Protein AF-A0A1J9Q0V0-F1 (afdb_monomer)

Nearest PDB structures (foldseek):
  4ndt-assembly1_A  TM=8.609E-01  e=5.664E-05  Lyophyllum decastes
  6gre-assembly1_A  TM=5.517E-01  e=6.455E-02  Arabidopsis thaliana
  4z3u-assembly2_D  TM=3.186E-01  e=3.750E-01  Suid alphaherpesvirus 1

Secondary structure (DSSP, 8-state):
---BPPHHHHHHHHHHHHHHHTTSSEEEEEEEE-TTS-EEEEEEES--SSHHHHHHHHHHHHHHHTTTSSEEEEEETTEEEEEE-B--

Sequence (88 aa):
REECASRSTVIAGLHSYCSQFYSESSHPFWKYNDKRGGSVYIGHLGPFASFLDCYRDGVWTVCDCYDKNNGGSWTSNGTSINVNFCKW

Mean predicted aligned error: 3.38 Å

Organism: NCBI:txid1447872

Structure (mmCIF, N/CA/C/O backbone):
data_AF-A0A1J9Q0V0-F1
#
_entry.id   AF-A0A1J9Q0V0-F1
#
loop_
_atom_site.group_PDB
_atom_site.id
_atom_site.type_symbol
_atom_site.label_atom_id
_atom_site.label_alt_id
_atom_site.label_comp_id
_atom_site.label_asym_id
_atom_site.label_entity_id
_atom_site.label_seq_id
_atom_site.pdbx_PDB_ins_code
_atom_site.Cartn_x
_atom_site.Cartn_y
_atom_site.Cartn_z
_atom_site.occupancy
_atom_site.B_iso_or_equiv
_atom_site.auth_seq_id
_atom_site.auth_comp_id
_atom_site.auth_asym_id
_atom_site.auth_atom_id
_atom_site.pdbx_PDB_model_num
ATOM 1 N N . ARG A 1 1 ? -7.047 4.204 22.109 1.00 49.31 1 ARG A N 1
ATOM 2 C CA . ARG A 1 1 ? -6.634 3.611 20.816 1.00 49.31 1 ARG A CA 1
ATOM 3 C C . ARG A 1 1 ? -6.819 4.700 19.783 1.00 49.31 1 ARG A C 1
ATOM 5 O O . ARG A 1 1 ? -7.893 5.288 19.784 1.00 49.31 1 ARG A O 1
ATOM 12 N N . GLU A 1 2 ? -5.779 5.029 19.026 1.00 57.75 2 GLU A N 1
ATOM 13 C CA . GLU A 1 2 ? -5.874 5.990 17.921 1.00 57.75 2 GLU A CA 1
ATOM 14 C C . GLU A 1 2 ? -6.975 5.573 16.935 1.00 57.75 2 GLU A C 1
ATOM 16 O O . GLU A 1 2 ? -7.322 4.392 16.835 1.00 57.75 2 GLU A O 1
ATOM 21 N N . GLU A 1 3 ? -7.557 6.551 16.243 1.00 79.31 3 GLU A N 1
ATOM 22 C CA . GLU A 1 3 ? -8.585 6.350 15.216 1.00 79.31 3 GLU A CA 1
ATOM 23 C C . GLU A 1 3 ? -7.961 5.700 13.970 1.00 79.31 3 GLU A C 1
ATOM 25 O O . GLU A 1 3 ? -7.666 6.365 12.975 1.00 79.31 3 GLU A O 1
ATOM 30 N N . CYS A 1 4 ? -7.709 4.394 14.037 1.00 87.31 4 CYS A N 1
ATOM 31 C CA . CYS A 1 4 ? -7.190 3.627 12.911 1.00 87.31 4 CYS A CA 1
ATOM 32 C C . CYS A 1 4 ? -8.312 3.189 11.965 1.00 87.31 4 CYS A C 1
ATOM 34 O O . CYS A 1 4 ? -9.415 2.831 12.389 1.00 87.31 4 CYS A O 1
ATOM 36 N N . ALA A 1 5 ? -8.030 3.223 10.665 1.00 91.88 5 ALA A N 1
ATOM 37 C CA . ALA A 1 5 ? -8.908 2.696 9.636 1.00 91.88 5 ALA A CA 1
ATOM 38 C C . ALA A 1 5 ? -9.074 1.178 9.786 1.00 91.88 5 ALA A C 1
ATOM 40 O O . ALA A 1 5 ? -8.145 0.471 10.172 1.00 91.88 5 ALA A O 1
ATOM 41 N N . SER A 1 6 ? -10.258 0.664 9.440 1.00 92.25 6 SER A N 1
ATOM 42 C CA . SER A 1 6 ? -10.479 -0.784 9.396 1.00 92.25 6 SER A CA 1
ATOM 43 C C . SER A 1 6 ? -9.595 -1.452 8.337 1.00 92.25 6 SER A C 1
ATOM 45 O O . SER A 1 6 ? -9.260 -0.838 7.322 1.00 92.25 6 SER A O 1
ATOM 47 N N . ARG A 1 7 ? -9.287 -2.743 8.508 1.00 93.25 7 ARG A N 1
ATOM 48 C CA . ARG A 1 7 ? -8.467 -3.507 7.556 1.00 93.25 7 ARG A CA 1
ATOM 49 C C . ARG A 1 7 ? -9.040 -3.439 6.147 1.00 93.25 7 ARG A C 1
ATOM 51 O O . ARG A 1 7 ? -8.309 -3.191 5.200 1.00 93.25 7 ARG A O 1
ATOM 58 N N . SER A 1 8 ? -10.358 -3.576 6.010 1.00 93.06 8 SER A N 1
ATOM 59 C CA . SER A 1 8 ? -11.056 -3.412 4.731 1.00 93.06 8 SER A CA 1
ATOM 60 C C . SER A 1 8 ? -10.849 -2.030 4.112 1.00 93.06 8 SER A C 1
ATOM 62 O O . SER A 1 8 ? -10.649 -1.935 2.905 1.00 93.06 8 SER A O 1
ATOM 64 N N . THR A 1 9 ? -10.851 -0.966 4.917 1.00 94.25 9 THR A N 1
ATOM 65 C CA . THR A 1 9 ? -10.597 0.400 4.438 1.00 94.25 9 THR A CA 1
ATOM 66 C C . THR A 1 9 ? -9.153 0.570 3.984 1.00 94.25 9 THR A C 1
ATOM 68 O O . THR A 1 9 ? -8.922 1.172 2.940 1.00 94.25 9 THR A O 1
ATOM 71 N N . VAL A 1 10 ? -8.187 0.009 4.716 1.00 95.31 10 VAL A N 1
ATOM 72 C CA . VAL A 1 10 ? -6.772 0.028 4.315 1.00 95.31 10 VAL A C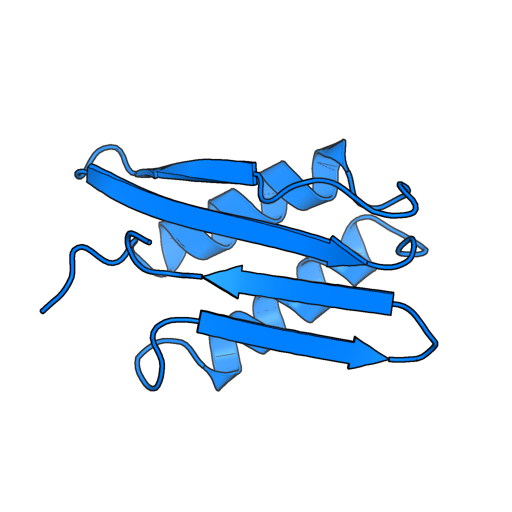A 1
ATOM 73 C C . VAL A 1 10 ? -6.585 -0.673 2.966 1.00 95.31 10 VAL A C 1
ATOM 75 O O . VAL A 1 10 ? -5.956 -0.122 2.066 1.00 95.31 10 VAL A O 1
ATOM 78 N N . ILE A 1 11 ? -7.191 -1.850 2.792 1.00 96.44 11 ILE A N 1
ATOM 79 C CA . ILE A 1 11 ? -7.127 -2.623 1.543 1.00 96.44 11 ILE A CA 1
ATOM 80 C C . ILE A 1 11 ? -7.802 -1.873 0.383 1.00 96.44 11 ILE A C 1
ATOM 82 O O . ILE A 1 11 ? -7.245 -1.798 -0.711 1.00 96.44 11 ILE A O 1
ATOM 86 N N . ALA A 1 12 ? -8.965 -1.257 0.616 1.00 95.81 12 ALA A N 1
ATOM 87 C CA . ALA A 1 12 ? -9.628 -0.418 -0.383 1.00 95.81 12 ALA A CA 1
ATOM 88 C C . ALA A 1 12 ? -8.787 0.817 -0.755 1.00 95.81 12 ALA A C 1
ATOM 90 O O . ALA A 1 12 ? -8.693 1.172 -1.931 1.00 95.81 12 ALA A O 1
ATOM 91 N N . GLY A 1 13 ? -8.131 1.434 0.233 1.00 95.75 13 GLY A N 1
ATOM 92 C CA . GLY A 1 13 ? -7.188 2.527 0.024 1.00 95.75 13 GLY A CA 1
ATOM 93 C C . GLY A 1 13 ? -6.017 2.101 -0.858 1.00 95.75 13 GLY A C 1
ATOM 94 O O . GLY A 1 13 ? -5.708 2.795 -1.820 1.00 95.75 13 GLY A O 1
ATOM 95 N N . LEU A 1 14 ? -5.414 0.936 -0.598 1.00 97.56 14 LEU A N 1
ATOM 96 C CA . LEU A 1 14 ? -4.333 0.380 -1.421 1.00 97.56 14 LEU A CA 1
ATOM 97 C C . LEU A 1 14 ? -4.767 0.141 -2.862 1.00 97.56 14 LEU A C 1
ATOM 99 O O . LEU A 1 14 ? -4.058 0.533 -3.784 1.00 97.56 14 LEU A O 1
ATOM 103 N N . HIS A 1 15 ? -5.946 -0.448 -3.064 1.00 97.75 15 HIS A N 1
ATOM 104 C CA . HIS A 1 15 ? -6.495 -0.639 -4.402 1.00 97.75 15 H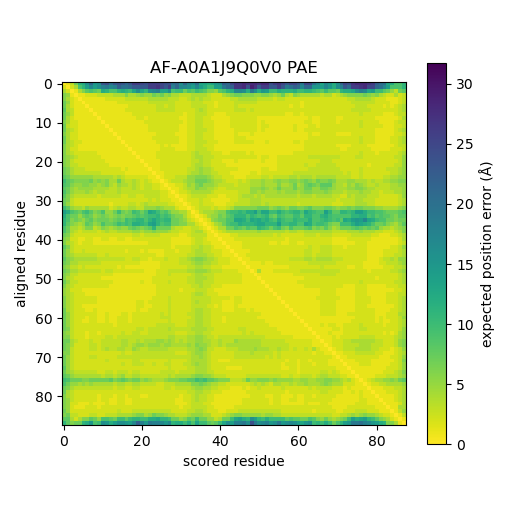IS A CA 1
ATOM 105 C C . HIS A 1 15 ? -6.640 0.705 -5.135 1.00 97.75 15 HIS A C 1
ATOM 107 O O . HIS A 1 15 ? -6.163 0.863 -6.257 1.00 97.75 15 HIS A O 1
ATOM 113 N N . SER A 1 16 ? -7.264 1.697 -4.493 1.00 96.81 16 SER A N 1
ATOM 114 C CA . SER A 1 16 ? -7.466 3.023 -5.084 1.00 96.81 16 SER A CA 1
ATOM 115 C C . SER A 1 16 ? -6.145 3.743 -5.367 1.00 96.81 16 SER A C 1
ATOM 117 O O . SER A 1 16 ? -5.988 4.320 -6.443 1.00 96.81 16 SER A O 1
ATOM 119 N N . TYR A 1 17 ? -5.192 3.690 -4.437 1.00 97.56 17 TYR A N 1
ATOM 120 C CA . TYR A 1 17 ? -3.879 4.311 -4.579 1.00 97.56 17 TYR A CA 1
ATOM 121 C C . TYR A 1 17 ? -3.088 3.692 -5.730 1.00 97.56 17 TYR A C 1
ATOM 123 O O . TYR A 1 17 ? -2.686 4.389 -6.661 1.00 97.56 17 TYR A O 1
ATOM 131 N N . CYS A 1 18 ? -2.924 2.368 -5.712 1.00 97.81 18 CYS A N 1
ATOM 132 C CA . CYS A 1 18 ? -2.168 1.669 -6.740 1.00 97.81 18 CYS A CA 1
ATOM 133 C C . CYS A 1 18 ? -2.826 1.805 -8.113 1.00 97.81 18 CYS A C 1
ATOM 135 O O . CYS A 1 18 ? -2.115 1.830 -9.104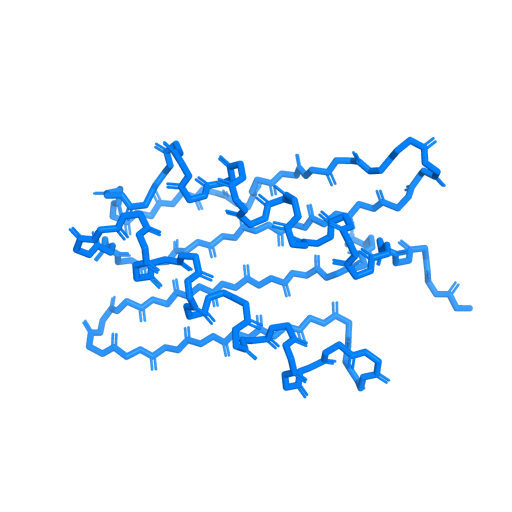 1.00 97.81 18 CYS A O 1
ATOM 137 N N . SER A 1 19 ? -4.156 1.929 -8.218 1.00 97.75 19 SER A N 1
ATOM 138 C CA . SER A 1 19 ? -4.811 2.120 -9.524 1.00 97.75 19 SER A CA 1
ATOM 139 C C . SER A 1 19 ? -4.453 3.444 -10.210 1.00 97.75 19 SER A C 1
ATOM 141 O O . SER A 1 19 ? -4.605 3.558 -11.422 1.00 97.75 19 SER A O 1
ATOM 143 N N . GLN A 1 20 ? -3.976 4.427 -9.443 1.00 97.06 20 GLN A N 1
ATOM 144 C CA . GLN A 1 20 ? -3.691 5.777 -9.925 1.00 97.06 20 GLN A CA 1
ATOM 145 C C . GLN A 1 20 ? -2.192 6.059 -10.014 1.00 97.06 20 GLN A C 1
ATOM 147 O O . GLN A 1 20 ? -1.749 6.630 -11.001 1.00 97.06 20 GLN A O 1
ATOM 152 N N . PHE A 1 21 ? -1.417 5.642 -9.009 1.00 97.81 21 PHE A N 1
ATOM 153 C CA . PHE A 1 21 ? -0.068 6.177 -8.800 1.00 97.81 21 PHE A CA 1
ATOM 154 C C . PHE A 1 21 ? 1.057 5.146 -8.951 1.00 97.81 21 PHE A C 1
ATOM 156 O O . PHE A 1 21 ? 2.217 5.516 -8.827 1.00 97.81 21 PHE A O 1
ATOM 163 N N . TYR A 1 22 ? 0.766 3.861 -9.205 1.00 97.44 22 TYR A N 1
ATOM 164 C CA . TYR A 1 22 ? 1.781 2.791 -9.126 1.00 97.44 22 TYR A CA 1
ATOM 165 C C . TYR A 1 22 ? 3.022 3.012 -10.005 1.00 97.44 22 TYR A C 1
ATOM 167 O O . TYR A 1 22 ? 4.105 2.574 -9.635 1.00 97.44 22 TYR A O 1
ATOM 175 N N . SER A 1 23 ? 2.867 3.640 -11.172 1.00 97.38 23 SER A N 1
ATOM 176 C CA . SER A 1 23 ? 3.943 3.829 -12.151 1.00 97.38 23 SER A CA 1
ATOM 177 C C . SER A 1 23 ? 4.732 5.123 -11.952 1.00 97.38 23 SER A C 1
ATOM 179 O O . SER A 1 23 ? 5.649 5.403 -12.723 1.00 97.38 23 SER A O 1
ATOM 181 N N . GLU A 1 24 ? 4.349 5.954 -10.984 1.00 97.19 24 GLU A N 1
ATOM 182 C CA . GLU A 1 24 ? 5.064 7.190 -10.683 1.00 97.19 24 GLU A CA 1
ATOM 183 C C . GLU A 1 24 ? 6.379 6.886 -9.958 1.00 97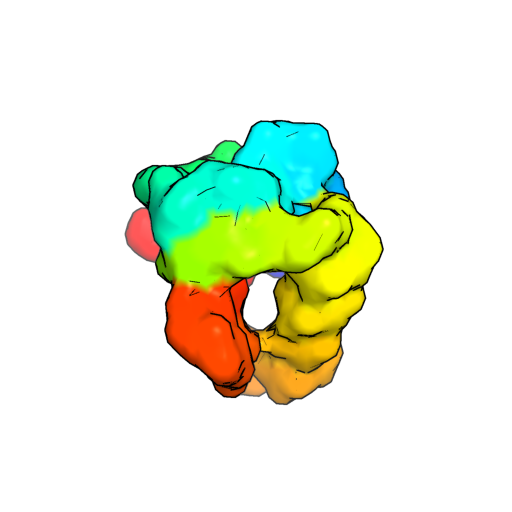.19 24 GLU A C 1
ATOM 185 O O . GLU A 1 24 ? 6.551 5.839 -9.347 1.00 97.19 24 GLU A O 1
ATOM 190 N N . SER A 1 25 ? 7.361 7.783 -10.044 1.00 95.00 25 SER A N 1
ATOM 191 C CA . SER A 1 25 ? 8.633 7.579 -9.337 1.00 95.00 25 SER A CA 1
ATOM 192 C C . SER A 1 25 ? 8.504 7.818 -7.835 1.00 95.00 25 SER A C 1
ATOM 194 O O . SER A 1 25 ? 9.276 7.282 -7.046 1.00 95.00 25 SER A O 1
ATOM 196 N N . SER A 1 26 ? 7.562 8.664 -7.438 1.00 92.62 26 SER A N 1
ATOM 197 C CA . SER A 1 26 ? 7.118 8.858 -6.065 1.00 92.62 26 SER A CA 1
ATOM 198 C C . SER A 1 26 ? 5.847 9.690 -6.093 1.00 92.62 26 SER A C 1
ATOM 200 O O . SER A 1 26 ? 5.665 10.510 -6.992 1.00 92.62 26 SER A O 1
ATOM 202 N N . HIS A 1 27 ? 5.017 9.537 -5.070 1.00 88.62 27 HIS A N 1
ATOM 203 C CA . HIS A 1 27 ? 3.853 10.387 -4.868 1.00 88.62 27 HIS A CA 1
ATOM 204 C C . HIS A 1 27 ? 3.745 10.733 -3.376 1.00 88.62 27 HIS A C 1
ATOM 206 O O . HIS A 1 27 ? 3.981 9.852 -2.538 1.00 88.62 27 HIS A O 1
ATOM 212 N N . PRO A 1 28 ? 3.384 11.980 -3.006 1.00 87.06 28 PRO A N 1
ATOM 213 C CA . PRO A 1 28 ? 3.113 12.338 -1.617 1.00 87.06 28 PRO A CA 1
ATOM 214 C C . PRO A 1 28 ? 2.122 11.375 -0.957 1.00 87.06 28 PRO A C 1
ATOM 216 O O . PRO A 1 28 ? 1.312 10.740 -1.637 1.00 87.06 28 PRO A O 1
ATOM 219 N N . PHE A 1 29 ? 2.144 11.285 0.375 1.00 90.88 29 PHE A N 1
ATOM 220 C CA . PHE A 1 29 ? 1.183 10.447 1.088 1.00 90.88 29 PHE A CA 1
ATOM 221 C C . PHE A 1 29 ? -0.250 10.843 0.724 1.00 90.88 29 PHE A C 1
ATOM 223 O O . PHE A 1 29 ? -0.717 11.944 1.016 1.00 90.88 29 PHE A O 1
ATOM 230 N N . TRP A 1 30 ? -0.943 9.919 0.075 1.00 94.31 30 TRP A N 1
ATOM 231 C CA . TRP A 1 30 ? -2.325 10.066 -0.323 1.00 94.31 30 TRP A CA 1
ATOM 232 C C . TRP A 1 30 ? -3.224 9.553 0.794 1.00 94.31 30 TRP A C 1
ATOM 234 O O . TRP A 1 30 ? -3.004 8.469 1.338 1.00 94.31 30 TRP A O 1
ATOM 244 N N . LYS A 1 31 ? -4.235 10.346 1.143 1.00 94.00 31 LYS A N 1
ATOM 245 C CA . LYS A 1 31 ? -5.163 10.046 2.230 1.00 94.00 31 LYS A CA 1
ATOM 246 C C . LYS A 1 31 ? -6.443 9.421 1.684 1.00 94.00 31 LYS A C 1
ATOM 248 O O . LYS A 1 31 ? -7.114 10.022 0.848 1.00 94.00 31 LYS A O 1
ATOM 253 N N . TYR A 1 32 ? -6.838 8.283 2.245 1.00 92.88 32 TYR A N 1
ATOM 254 C CA . TYR A 1 32 ? -8.132 7.652 1.996 1.00 92.88 32 TYR A CA 1
ATOM 255 C C . TYR A 1 32 ? -8.947 7.569 3.285 1.00 92.88 32 TYR A C 1
ATOM 257 O O . TYR A 1 32 ? -8.461 7.097 4.314 1.00 92.88 32 TYR A O 1
ATOM 265 N N . ASN A 1 33 ? -10.186 8.057 3.235 1.00 87.81 33 ASN A N 1
ATOM 266 C CA . ASN A 1 33 ? -11.054 8.150 4.406 1.00 87.81 33 ASN A CA 1
ATOM 267 C C . ASN A 1 33 ? -12.058 6.991 4.440 1.00 87.81 33 ASN A C 1
ATOM 269 O O . ASN A 1 33 ? -12.723 6.693 3.448 1.00 87.81 33 ASN A O 1
ATOM 273 N N . ASP A 1 34 ? -12.228 6.402 5.618 1.00 75.50 34 ASP A N 1
ATOM 274 C CA . ASP A 1 34 ? -13.386 5.587 5.962 1.00 75.50 34 ASP A CA 1
ATOM 275 C C . ASP A 1 34 ? -14.608 6.491 6.185 1.00 75.50 34 ASP A C 1
ATOM 277 O O . ASP A 1 34 ? -14.505 7.586 6.744 1.00 75.50 34 ASP A O 1
ATOM 281 N N . LYS A 1 35 ? -15.802 5.980 5.878 1.00 73.12 35 LYS A N 1
ATOM 282 C CA . LYS A 1 35 ? -17.075 6.590 6.294 1.00 73.12 35 LYS A CA 1
ATOM 283 C C . LYS A 1 35 ? -17.212 6.672 7.821 1.00 73.12 35 LYS A C 1
ATOM 285 O O . LYS A 1 35 ? -18.016 7.453 8.316 1.00 73.12 35 LYS A O 1
ATOM 290 N N . ARG A 1 36 ? -16.444 5.867 8.564 1.00 71.12 36 ARG A N 1
ATOM 291 C CA . ARG A 1 36 ? -16.409 5.836 10.037 1.00 71.12 36 ARG A CA 1
ATOM 292 C C . ARG A 1 36 ? -15.353 6.756 10.668 1.00 71.12 36 ARG A C 1
ATOM 294 O O . ARG A 1 36 ? -15.125 6.658 11.866 1.00 71.12 36 ARG A O 1
ATOM 301 N N . GLY A 1 37 ? -14.692 7.613 9.886 1.00 73.81 37 GLY A N 1
ATOM 302 C CA . GLY A 1 37 ? -13.720 8.596 10.389 1.00 73.81 37 GLY A CA 1
ATOM 303 C C . GLY A 1 37 ? -12.269 8.105 10.479 1.00 73.81 37 GLY A C 1
ATOM 304 O O . GLY A 1 37 ? -11.362 8.926 10.594 1.00 73.81 37 GLY A O 1
ATOM 305 N N . GLY A 1 38 ? -12.019 6.798 10.343 1.00 83.31 38 GLY A N 1
ATOM 306 C CA . GLY A 1 38 ? -10.662 6.263 10.195 1.00 83.31 38 GLY A CA 1
ATOM 307 C C . GLY A 1 38 ? -10.015 6.739 8.891 1.00 83.31 38 GLY A C 1
ATOM 308 O O . GLY A 1 38 ? -10.689 6.875 7.873 1.00 83.31 38 GLY A O 1
ATOM 309 N N . SER A 1 39 ? -8.714 7.013 8.906 1.00 89.75 39 SER A N 1
ATOM 310 C CA . SER A 1 39 ? -7.964 7.446 7.720 1.00 89.75 39 SER A CA 1
ATOM 311 C C . SER A 1 39 ? -6.761 6.540 7.503 1.00 89.75 39 SER A C 1
ATOM 313 O O . SER A 1 39 ? -6.098 6.176 8.469 1.00 89.75 39 SER A O 1
ATOM 315 N N . VAL A 1 40 ? -6.478 6.198 6.248 1.00 93.50 40 VAL A N 1
ATOM 316 C CA . VAL A 1 40 ? -5.239 5.525 5.844 1.00 93.50 40 VAL A CA 1
ATOM 317 C C . VAL A 1 40 ? -4.428 6.468 4.963 1.00 93.50 40 VAL A C 1
ATOM 319 O O . VAL A 1 40 ? -4.991 7.191 4.137 1.00 93.50 40 VAL A O 1
ATOM 322 N N . TYR A 1 41 ? -3.113 6.461 5.144 1.00 95.44 41 TYR A N 1
ATOM 323 C CA . TYR A 1 41 ? -2.173 7.243 4.351 1.00 95.44 41 TYR A CA 1
ATOM 324 C C . TYR A 1 41 ? -1.242 6.289 3.620 1.00 95.44 41 TYR A C 1
ATOM 326 O O . TYR A 1 41 ? -0.627 5.424 4.244 1.00 95.44 41 TYR A O 1
ATOM 334 N N . ILE A 1 42 ? -1.153 6.434 2.301 1.00 97.12 42 ILE A N 1
ATOM 335 C CA . ILE A 1 42 ? -0.387 5.531 1.441 1.00 97.12 42 ILE A CA 1
ATOM 336 C C . ILE A 1 42 ? 0.591 6.350 0.611 1.00 97.12 42 ILE A C 1
ATOM 338 O O . ILE A 1 42 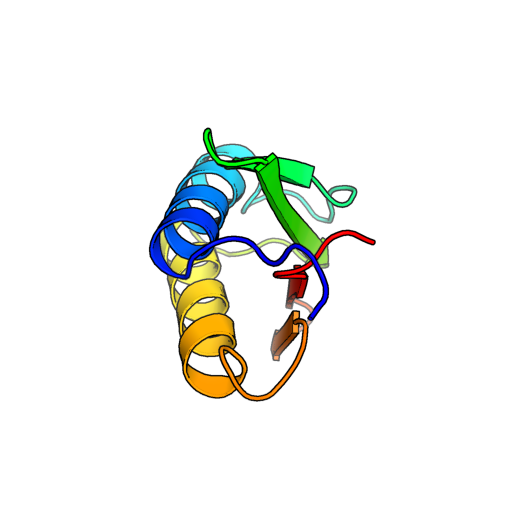? 0.214 7.357 0.015 1.00 97.12 42 ILE A O 1
ATOM 342 N N . GLY A 1 43 ? 1.846 5.923 0.588 1.00 96.94 43 GLY A N 1
ATOM 343 C CA . GLY A 1 43 ? 2.916 6.554 -0.173 1.00 96.94 43 GLY A CA 1
ATOM 344 C C . GLY A 1 43 ? 3.847 5.504 -0.762 1.00 96.94 43 GLY A C 1
ATOM 345 O O . GLY A 1 43 ? 3.957 4.400 -0.228 1.00 96.94 43 GLY A O 1
ATOM 346 N N . HIS A 1 44 ? 4.548 5.848 -1.836 1.00 96.94 44 HIS A N 1
ATOM 347 C CA . HIS A 1 44 ? 5.577 4.988 -2.405 1.00 96.94 44 HIS A CA 1
ATOM 348 C C . HIS A 1 44 ? 6.794 5.795 -2.870 1.00 96.94 44 HIS A C 1
ATOM 350 O O . HIS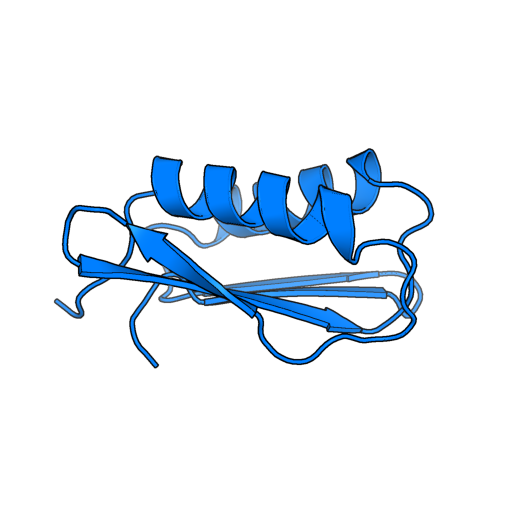 A 1 44 ? 6.705 6.998 -3.129 1.00 96.94 44 HIS A O 1
ATOM 356 N N . LEU A 1 45 ? 7.929 5.106 -2.965 1.00 96.56 45 LEU A N 1
ATOM 357 C CA . LEU A 1 45 ? 9.145 5.579 -3.628 1.00 96.56 45 LEU A CA 1
ATOM 358 C C . LEU A 1 45 ? 9.558 4.524 -4.647 1.00 96.56 45 LEU A C 1
ATOM 360 O O . LEU A 1 45 ? 9.543 3.347 -4.308 1.00 96.56 45 LEU A O 1
ATOM 364 N N . GLY A 1 46 ? 9.967 4.943 -5.837 1.00 95.81 46 GLY A N 1
ATOM 365 C CA . GLY A 1 46 ? 10.278 4.075 -6.969 1.00 95.81 46 GLY A CA 1
ATOM 366 C C . GLY A 1 46 ? 9.020 3.542 -7.671 1.00 95.81 46 GLY A C 1
ATOM 367 O O . GLY A 1 46 ? 8.061 3.171 -6.997 1.00 95.81 46 GLY A O 1
ATOM 368 N N . PRO A 1 47 ? 9.008 3.481 -9.013 1.00 97.25 47 PRO A N 1
ATOM 369 C CA . PRO A 1 47 ? 7.846 3.006 -9.747 1.00 97.25 47 PRO A CA 1
ATOM 370 C C . PRO A 1 47 ? 7.684 1.493 -9.607 1.00 97.25 47 PRO A C 1
ATOM 372 O O . PRO A 1 47 ? 8.634 0.727 -9.773 1.00 97.25 47 PRO A O 1
ATOM 375 N N . PHE A 1 48 ? 6.450 1.051 -9.393 1.00 97.06 48 PHE A N 1
ATOM 376 C CA . PHE A 1 48 ? 6.086 -0.350 -9.538 1.00 97.06 48 PHE A CA 1
ATOM 377 C C . PHE A 1 48 ? 5.911 -0.705 -11.015 1.00 97.06 48 PHE A C 1
ATOM 379 O O . PHE A 1 48 ? 5.387 0.076 -11.810 1.00 97.06 48 PHE A O 1
ATOM 386 N N . ALA A 1 49 ? 6.292 -1.931 -11.378 1.00 97.00 49 ALA A N 1
ATOM 387 C CA . ALA A 1 49 ? 6.136 -2.439 -12.741 1.00 97.00 49 ALA A CA 1
ATOM 388 C C . ALA A 1 49 ? 4.662 -2.578 -13.157 1.00 97.00 49 ALA A C 1
ATOM 390 O O . ALA A 1 49 ? 4.333 -2.486 -14.340 1.00 97.00 49 ALA A O 1
ATOM 391 N N . SER A 1 50 ? 3.770 -2.811 -12.192 1.00 98.00 50 SER A N 1
ATOM 392 C CA . SER A 1 50 ? 2.343 -2.974 -12.436 1.00 98.00 50 SER A CA 1
ATOM 393 C C . SER A 1 50 ? 1.497 -2.568 -11.230 1.00 98.00 50 SER A C 1
ATOM 395 O O . SER A 1 50 ? 1.955 -2.579 -10.083 1.00 98.00 50 SER A O 1
ATOM 397 N N . PHE A 1 51 ? 0.216 -2.290 -11.490 1.00 98.00 51 PHE A N 1
ATOM 398 C CA . PHE A 1 51 ? -0.810 -2.148 -10.455 1.00 98.00 51 PHE A CA 1
ATOM 399 C C . PHE A 1 51 ? -0.812 -3.340 -9.482 1.00 98.00 51 PHE A C 1
ATOM 401 O O . PHE A 1 51 ? -0.906 -3.151 -8.270 1.00 98.00 51 PHE A O 1
ATOM 408 N N . LEU A 1 52 ? -0.699 -4.563 -10.016 1.00 98.25 52 LEU A N 1
ATOM 409 C CA . LEU A 1 52 ? -0.751 -5.796 -9.233 1.00 98.25 52 LEU A CA 1
ATOM 410 C C . LEU A 1 52 ? 0.434 -5.923 -8.277 1.00 98.25 52 LEU A C 1
ATOM 412 O O . LEU A 1 52 ? 0.229 -6.377 -7.155 1.00 98.25 52 LEU A O 1
ATOM 416 N N . ASP A 1 53 ? 1.636 -5.508 -8.682 1.00 97.88 53 ASP A N 1
ATOM 417 C CA . ASP A 1 53 ? 2.810 -5.537 -7.804 1.00 97.88 53 ASP A CA 1
ATOM 418 C C . ASP A 1 53 ? 2.658 -4.541 -6.650 1.00 97.88 53 ASP A C 1
ATOM 420 O O . ASP A 1 53 ? 2.749 -4.941 -5.491 1.00 97.88 53 ASP A O 1
ATOM 424 N N . CYS A 1 54 ? 2.293 -3.286 -6.952 1.00 98.00 54 CYS A N 1
ATOM 425 C CA . CYS A 1 54 ? 1.999 -2.268 -5.933 1.00 98.00 54 CYS A CA 1
ATOM 426 C C . CYS A 1 54 ? 0.956 -2.766 -4.927 1.00 98.00 54 CYS A C 1
ATOM 428 O O . CYS A 1 54 ? 1.148 -2.690 -3.710 1.00 98.00 54 CYS A O 1
ATOM 430 N N . TYR A 1 55 ? -0.151 -3.312 -5.437 1.00 98.50 55 TYR A N 1
ATOM 431 C CA . TYR A 1 55 ? -1.248 -3.768 -4.599 1.00 98.50 55 TYR A CA 1
ATOM 432 C C . TYR A 1 55 ? -0.859 -4.992 -3.768 1.00 98.50 55 TYR A C 1
ATOM 434 O O . TYR A 1 55 ? -1.093 -4.998 -2.562 1.00 98.50 55 TYR A O 1
ATOM 442 N N . ARG A 1 56 ? -0.242 -6.014 -4.375 1.00 98.25 56 ARG A N 1
ATOM 443 C CA . ARG A 1 56 ? 0.202 -7.226 -3.672 1.00 98.25 56 ARG A CA 1
ATOM 444 C C . ARG A 1 56 ? 1.150 -6.869 -2.534 1.00 98.25 56 ARG A C 1
ATOM 446 O O . ARG A 1 56 ? 0.907 -7.283 -1.403 1.00 98.25 56 ARG A O 1
ATOM 453 N N . ASP A 1 57 ? 2.188 -6.092 -2.818 1.00 98.06 57 ASP A N 1
ATOM 454 C CA . ASP A 1 57 ? 3.243 -5.804 -1.846 1.00 98.06 57 ASP A CA 1
ATOM 455 C C . ASP A 1 57 ? 2.719 -4.882 -0.723 1.00 98.06 57 ASP A C 1
ATOM 457 O O . ASP A 1 57 ? 3.037 -5.061 0.460 1.00 98.06 57 ASP A O 1
ATOM 461 N N . GLY A 1 58 ? 1.786 -3.980 -1.052 1.00 97.75 58 GLY A N 1
ATOM 462 C CA . GLY A 1 58 ? 1.009 -3.230 -0.065 1.00 97.75 58 GLY A CA 1
ATOM 463 C C . GLY A 1 58 ? 0.135 -4.126 0.820 1.00 97.75 58 GLY A C 1
A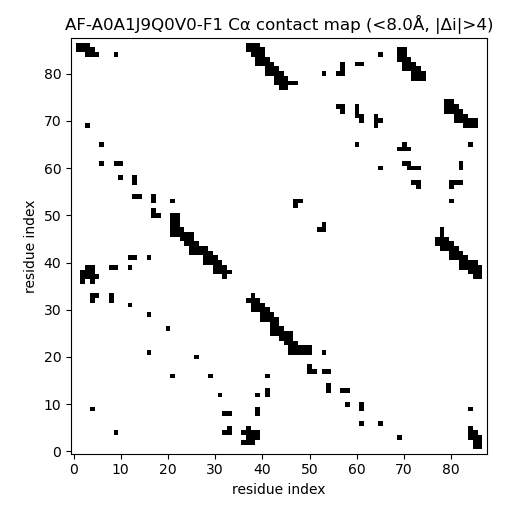TOM 464 O O . GLY A 1 58 ? 0.140 -3.986 2.040 1.00 97.75 58 GLY A O 1
ATOM 465 N N . VAL A 1 59 ? -0.595 -5.086 0.244 1.00 97.88 59 VAL A N 1
ATOM 466 C CA . VAL A 1 59 ? -1.442 -6.027 1.002 1.00 97.88 59 VAL A CA 1
ATOM 467 C C . VAL A 1 59 ? -0.608 -6.909 1.928 1.00 97.88 59 VAL A C 1
ATOM 469 O O . VAL A 1 59 ? -1.019 -7.150 3.061 1.00 97.88 59 VAL A O 1
ATOM 472 N N . TRP A 1 60 ? 0.568 -7.359 1.489 1.00 97.50 60 TRP A N 1
ATOM 473 C CA . TRP A 1 60 ? 1.491 -8.122 2.333 1.00 97.50 60 TRP A CA 1
ATOM 474 C C . TRP A 1 60 ? 1.949 -7.300 3.539 1.00 97.50 60 TRP A C 1
ATOM 476 O O . TRP A 1 60 ? 1.858 -7.774 4.670 1.00 97.50 60 TRP A O 1
ATOM 486 N N . THR A 1 61 ? 2.286 -6.026 3.320 1.00 97.12 61 THR A N 1
ATOM 487 C CA . THR A 1 61 ? 2.594 -5.078 4.404 1.00 97.12 61 THR A CA 1
ATOM 488 C C . THR A 1 61 ? 1.461 -5.003 5.433 1.00 97.12 61 THR A C 1
ATOM 490 O O . THR A 1 61 ? 1.700 -5.039 6.642 1.00 97.12 61 THR A O 1
ATOM 493 N N . VAL A 1 62 ? 0.206 -4.939 4.970 1.00 96.69 62 VAL A N 1
ATOM 494 C CA . VAL A 1 62 ? -0.976 -4.953 5.847 1.00 96.69 62 VAL A CA 1
ATOM 495 C C . VAL A 1 62 ? -1.085 -6.281 6.593 1.00 96.69 62 VAL A C 1
ATOM 497 O O . VAL A 1 62 ? -1.315 -6.278 7.795 1.00 96.69 62 VAL A O 1
ATOM 500 N N . CYS A 1 63 ? -0.915 -7.422 5.928 1.00 95.88 63 CYS A N 1
ATOM 501 C CA . CYS A 1 63 ? -0.985 -8.730 6.582 1.00 95.88 63 CYS A CA 1
ATOM 502 C C . CYS A 1 63 ? 0.034 -8.889 7.714 1.00 95.88 63 CYS A C 1
ATOM 504 O O . CYS A 1 63 ? -0.304 -9.461 8.753 1.00 95.88 63 CYS A O 1
ATOM 506 N N . ASP A 1 64 ? 1.235 -8.348 7.533 1.00 96.19 64 ASP A N 1
ATOM 507 C CA . ASP A 1 64 ? 2.314 -8.489 8.503 1.00 96.19 64 ASP A CA 1
ATOM 508 C C . ASP A 1 64 ? 2.193 -7.509 9.672 1.00 96.19 64 ASP A C 1
ATOM 510 O O . ASP A 1 64 ? 2.503 -7.884 10.809 1.00 96.19 64 ASP A O 1
ATOM 514 N N . CYS A 1 65 ? 1.722 -6.284 9.409 1.00 95.81 65 CYS A N 1
ATOM 515 C CA . CYS A 1 65 ? 1.769 -5.175 10.367 1.00 95.81 65 CYS A CA 1
ATOM 516 C C . CYS A 1 65 ? 0.421 -4.833 11.013 1.00 95.81 65 CYS A C 1
ATOM 518 O O . CYS A 1 65 ? 0.405 -4.284 12.115 1.00 95.81 65 CYS A O 1
ATOM 520 N N . TYR A 1 66 ? -0.704 -5.115 10.354 1.00 91.81 66 TYR A N 1
ATOM 521 C CA . TYR A 1 66 ? -2.026 -4.751 10.863 1.00 91.81 66 TYR A CA 1
ATOM 522 C C . TYR A 1 66 ? -2.307 -5.487 12.188 1.00 91.81 66 TYR A C 1
ATOM 524 O O . TYR A 1 66 ? -1.964 -6.658 12.336 1.00 91.81 66 TYR A O 1
ATOM 532 N N . ASP A 1 67 ? -2.879 -4.777 13.164 1.00 89.88 67 ASP A N 1
ATOM 533 C CA . ASP A 1 67 ? -3.043 -5.161 14.584 1.00 89.88 67 ASP A CA 1
ATOM 534 C C . ASP A 1 67 ? -1.755 -5.252 15.429 1.00 89.88 67 ASP A C 1
ATOM 536 O O . ASP A 1 67 ? -1.843 -5.407 16.649 1.00 89.88 67 ASP A O 1
ATOM 540 N N . LYS A 1 68 ? -0.568 -5.109 14.826 1.00 92.94 68 LYS A N 1
ATOM 541 C CA . LYS A 1 68 ? 0.719 -5.086 15.547 1.00 92.94 68 LYS A CA 1
ATOM 542 C C . LYS A 1 68 ? 1.313 -3.683 15.632 1.00 92.94 68 LYS A C 1
ATOM 544 O O . LYS A 1 68 ? 1.852 -3.312 16.668 1.00 92.94 68 LYS A O 1
ATOM 549 N N . ASN A 1 69 ? 1.187 -2.917 14.550 1.00 93.44 69 ASN A N 1
ATOM 550 C CA . ASN A 1 69 ? 1.756 -1.587 14.377 1.00 93.44 69 ASN A CA 1
ATOM 551 C C 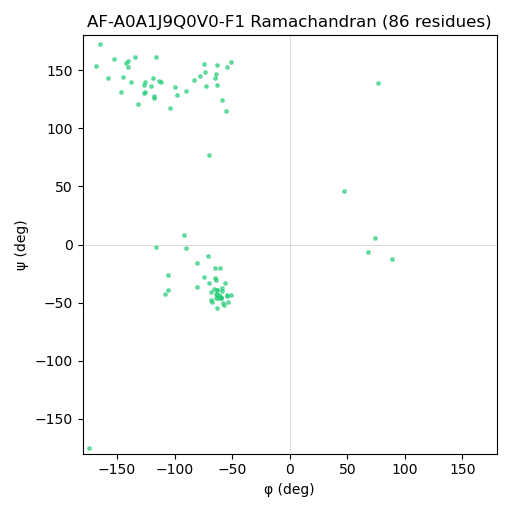. ASN A 1 69 ? 0.709 -0.630 13.791 1.00 93.44 69 ASN A C 1
ATOM 553 O O . ASN A 1 69 ? -0.248 -1.056 13.144 1.00 93.44 69 ASN A O 1
ATOM 557 N N . ASN A 1 70 ? 0.947 0.675 13.930 1.00 93.12 70 ASN A N 1
ATOM 558 C CA . ASN A 1 70 ? 0.124 1.713 13.298 1.00 93.12 70 ASN A CA 1
ATOM 559 C C . ASN A 1 70 ? 0.308 1.791 11.775 1.00 93.12 70 ASN A C 1
ATOM 561 O O . ASN A 1 70 ? -0.441 2.482 11.097 1.00 93.12 70 ASN A O 1
ATOM 565 N N . GLY A 1 71 ? 1.301 1.099 11.227 1.00 95.06 71 GLY A N 1
ATOM 566 C CA . GLY A 1 71 ? 1.626 1.104 9.812 1.00 95.06 71 GLY A CA 1
ATOM 567 C C . GLY A 1 71 ? 2.727 0.105 9.496 1.00 95.06 71 GLY A C 1
ATOM 568 O O . GLY A 1 71 ? 3.187 -0.634 10.369 1.00 95.06 71 GLY A O 1
ATOM 569 N N . GLY A 1 72 ? 3.162 0.101 8.247 1.00 96.38 72 GLY A N 1
ATOM 570 C CA . GLY A 1 72 ? 4.265 -0.724 7.788 1.00 96.38 72 GLY A CA 1
ATOM 571 C C . GLY A 1 72 ? 4.782 -0.275 6.435 1.00 96.38 72 GLY A C 1
ATOM 572 O O . GLY A 1 72 ? 4.182 0.573 5.765 1.00 96.38 72 GLY A O 1
ATOM 573 N N . SER A 1 73 ? 5.889 -0.880 6.030 1.00 97.00 73 SER A N 1
ATOM 574 C CA . SER A 1 73 ? 6.443 -0.694 4.702 1.00 97.00 73 SER A CA 1
ATOM 575 C C . SER A 1 73 ? 6.977 -1.998 4.131 1.00 97.00 73 SER A C 1
ATOM 577 O O . SER A 1 73 ? 7.401 -2.897 4.858 1.00 97.00 73 SER A O 1
ATOM 579 N N . TRP A 1 74 ? 6.972 -2.071 2.807 1.00 97.38 74 TRP A N 1
ATOM 580 C CA . TRP A 1 74 ? 7.694 -3.072 2.036 1.00 97.38 74 TRP A CA 1
ATOM 581 C C . TRP A 1 74 ? 8.696 -2.357 1.138 1.00 97.38 74 TRP A C 1
ATOM 583 O O . TRP A 1 74 ? 8.427 -1.252 0.665 1.00 97.38 74 TRP A O 1
ATOM 593 N N . THR A 1 75 ? 9.876 -2.938 0.928 1.00 97.31 75 THR A N 1
ATOM 594 C CA . THR A 1 75 ? 10.925 -2.349 0.085 1.00 97.31 75 THR A CA 1
ATOM 595 C C . THR A 1 75 ? 11.713 -3.435 -0.632 1.00 97.31 75 THR A C 1
ATOM 597 O O . THR A 1 75 ? 12.177 -4.384 -0.004 1.00 97.31 75 THR A O 1
ATOM 600 N N . SER A 1 76 ? 11.901 -3.275 -1.940 1.00 95.94 76 SER A N 1
ATOM 601 C CA . SER A 1 76 ? 12.757 -4.127 -2.765 1.00 95.94 76 SER A CA 1
ATOM 602 C C . SER A 1 76 ? 13.189 -3.394 -4.034 1.00 95.94 76 SER A C 1
ATOM 604 O O . SER A 1 76 ? 12.406 -2.650 -4.617 1.00 95.94 76 SER A O 1
ATOM 606 N N . ASN A 1 77 ? 14.429 -3.613 -4.484 1.00 92.00 77 ASN A N 1
ATOM 607 C CA . ASN A 1 77 ? 14.952 -3.120 -5.768 1.00 92.00 77 ASN A CA 1
ATOM 608 C C . ASN A 1 77 ? 14.664 -1.630 -6.058 1.00 92.00 77 ASN A C 1
ATOM 610 O O . ASN A 1 77 ? 14.221 -1.272 -7.146 1.00 92.00 77 ASN A O 1
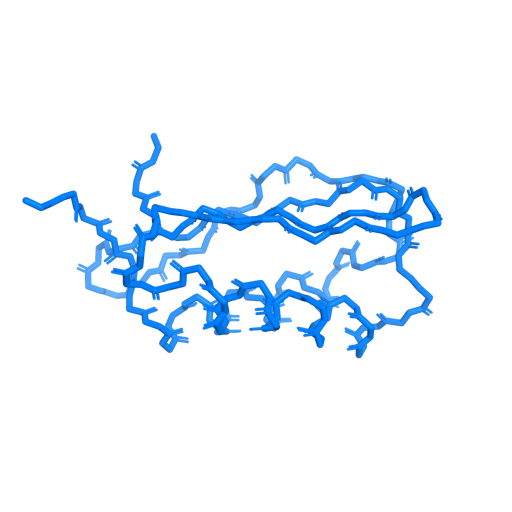ATOM 614 N N . GLY A 1 78 ? 14.890 -0.752 -5.075 1.00 93.44 78 GLY A N 1
ATOM 615 C CA . GLY A 1 78 ? 14.667 0.694 -5.228 1.00 93.44 78 GLY A CA 1
ATOM 616 C C . GLY A 1 78 ? 13.197 1.126 -5.243 1.00 93.44 78 GLY A C 1
ATOM 617 O O . GLY A 1 78 ? 12.923 2.304 -5.444 1.00 93.44 78 GLY A O 1
ATOM 618 N N . THR A 1 79 ? 12.272 0.195 -5.004 1.00 96.25 79 THR A N 1
ATOM 619 C CA . THR A 1 79 ? 10.833 0.436 -4.874 1.00 96.25 79 THR A CA 1
ATOM 620 C C . THR A 1 79 ? 10.391 0.181 -3.437 1.00 96.25 79 THR A C 1
ATOM 622 O O . THR A 1 79 ? 10.844 -0.770 -2.801 1.00 96.25 79 THR A O 1
ATOM 625 N N . SER A 1 80 ? 9.506 1.015 -2.902 1.00 97.06 80 SER A N 1
ATOM 626 C CA . SER A 1 80 ? 8.927 0.855 -1.571 1.00 97.06 80 SER A CA 1
ATOM 627 C C . SER A 1 80 ? 7.482 1.319 -1.536 1.00 97.06 80 SER A C 1
ATOM 629 O O . SER A 1 80 ? 7.150 2.320 -2.161 1.00 97.06 80 SER A O 1
ATOM 631 N N . ILE A 1 81 ? 6.644 0.642 -0.756 1.00 97.44 81 ILE A N 1
ATOM 632 C CA . ILE A 1 81 ? 5.293 1.098 -0.417 1.00 97.44 81 ILE A CA 1
ATOM 633 C C . ILE A 1 81 ? 5.178 1.232 1.093 1.00 97.44 81 ILE A C 1
ATOM 635 O O . ILE A 1 81 ? 5.658 0.386 1.842 1.00 97.44 81 ILE A O 1
ATOM 639 N N . ASN A 1 82 ? 4.560 2.321 1.534 1.00 97.19 82 ASN A N 1
ATOM 640 C CA . ASN A 1 82 ? 4.426 2.706 2.927 1.00 97.19 82 ASN A CA 1
ATOM 641 C C . ASN A 1 82 ? 2.949 2.945 3.215 1.00 97.19 82 ASN A C 1
ATOM 643 O O . ASN A 1 82 ? 2.276 3.673 2.481 1.00 97.19 82 ASN A O 1
ATOM 647 N N . VAL A 1 83 ? 2.451 2.345 4.289 1.00 96.88 83 VAL A N 1
ATOM 648 C CA . VAL A 1 83 ? 1.044 2.422 4.672 1.00 96.88 83 VAL A CA 1
ATOM 649 C C . VAL A 1 83 ? 0.955 2.774 6.147 1.00 96.88 83 VAL A C 1
ATOM 651 O O . VAL A 1 83 ? 1.448 2.030 6.990 1.00 96.88 83 VAL A O 1
ATOM 654 N N . ASN A 1 84 ? 0.305 3.889 6.467 1.00 95.31 84 ASN A N 1
ATOM 655 C CA . ASN A 1 84 ? -0.083 4.242 7.828 1.00 95.31 84 ASN A CA 1
ATOM 656 C C . ASN A 1 84 ? -1.589 4.001 7.983 1.00 95.31 84 ASN A C 1
ATOM 658 O O . ASN A 1 84 ? -2.395 4.604 7.275 1.00 95.31 84 ASN A O 1
ATOM 662 N N . PHE A 1 85 ? -1.955 3.084 8.875 1.00 93.12 85 PHE A N 1
ATOM 663 C CA . PHE A 1 85 ? -3.329 2.661 9.143 1.00 93.12 85 PHE A CA 1
ATOM 664 C C . PHE A 1 85 ? -4.073 3.630 10.062 1.00 93.12 85 PHE A C 1
ATOM 666 O O . PHE A 1 85 ? -5.293 3.531 10.178 1.00 93.12 85 PHE A O 1
ATOM 673 N N . CYS A 1 86 ? -3.352 4.516 10.746 1.00 88.50 86 CYS A N 1
ATOM 674 C CA . CYS A 1 86 ? -3.886 5.388 11.775 1.00 88.50 86 CYS A CA 1
ATOM 675 C C . CYS A 1 86 ? -3.768 6.858 11.382 1.00 88.50 86 CYS A C 1
ATOM 677 O O . CYS A 1 86 ? -3.019 7.246 10.483 1.00 88.50 86 CYS A O 1
ATOM 679 N N . LYS A 1 87 ? -4.557 7.693 12.059 1.00 76.62 87 LYS A N 1
ATOM 680 C CA . LYS A 1 87 ? -4.462 9.144 11.921 1.00 76.62 87 LYS A CA 1
ATOM 681 C C . LYS A 1 87 ? -3.050 9.602 12.297 1.00 76.62 87 LYS A C 1
ATOM 683 O O . LYS A 1 87 ? -2.589 9.292 13.393 1.00 76.62 87 LYS A O 1
ATOM 688 N N . TRP A 1 88 ? -2.404 10.312 11.376 1.00 66.31 88 TRP A N 1
ATOM 689 C CA . TRP A 1 88 ? -1.100 10.944 11.566 1.00 66.31 88 TRP A CA 1
ATOM 690 C C . TRP A 1 88 ? -1.265 12.433 11.857 1.00 66.31 88 TRP A C 1
ATOM 692 O O . TRP A 1 88 ? -2.178 13.042 11.243 1.00 66.31 88 TRP A O 1
#

Radius of gyration: 11.76 Å; Cα contacts (8 Å, |Δi|>4): 176; chains: 1; bounding box: 32×21×34 Å

Solvent-accessible surface area (backbone atoms only — not comparable to full-atom values): 4673 Å² total; per-residue (Å²): 130,79,57,46,32,53,71,69,49,44,52,52,38,40,50,56,47,20,73,75,51,22,71,37,61,56,53,75,73,43,79,37,75,41,98,84,72,14,26,26,35,41,31,41,37,34,48,34,96,36,49,64,55,39,33,51,49,46,48,50,26,44,71,74,20,57,96,76,45,62,40,40,63,40,76,57,95,80,25,32,40,37,40,32,36,32,70,126

pLDDT: mean 92.47, std 8.91, range [49.31, 98.5]

Foldseek 3Di:
DFQFADLVQQLVVQLVCLVPPQQPQWDAFDWGADPVGHIKTKIKHGHDPHSCRSSVQSNVQCVVPPPPHQWGKDDDDRIMMTMGRGDD